Protein AF-A0A1H8AFN6-F1 (afdb_monomer_lite)

InterPro domains:
  IPR058979 LysC-like [PF23793] (2-59)

pLDDT: mean 86.42, std 15.54, range [42.28, 98.44]

Sequence (61 aa):
SVVTKVEKVRVPIAYLVECKQTVFNGKTYGDVIRFLITVIEERDICAKQINLIKEWQGESE

Foldseek 3Di:
DDDDDPPPPDDDPLLVDDQDDDDQPDDDPVSVVVVVVVVVVSVVVVVVSVVVVCVVVVVDD

Secondary structure (DSSP, 8-state):
------------GGGGSPPP-PPP---SHHHHHHHHHHHHHHHHHHHHHHHHHHHHHT---

Radius of gyration: 18.67 Å; chains: 1; bounding box: 43×23×52 Å

Structure (mmCIF, N/CA/C/O backbone):
data_AF-A0A1H8AFN6-F1
#
_entry.id   AF-A0A1H8AFN6-F1
#
loop_
_atom_site.group_PDB
_atom_site.id
_atom_site.type_symbol
_atom_site.label_atom_id
_atom_site.label_alt_id
_atom_site.label_comp_id
_atom_site.label_asym_id
_atom_site.label_entity_id
_atom_site.label_seq_id
_atom_site.pdbx_PDB_ins_code
_atom_site.Cartn_x
_atom_site.Cartn_y
_atom_site.Cartn_z
_atom_site.occupancy
_atom_site.B_iso_or_equiv
_atom_site.auth_seq_id
_atom_site.auth_comp_id
_atom_site.auth_asym_id
_atom_site.auth_atom_id
_atom_site.pdbx_PDB_model_num
ATOM 1 N N . SER A 1 1 ? -28.375 -17.693 37.268 1.00 42.28 1 SER A N 1
ATOM 2 C CA . SER A 1 1 ? -27.778 -17.691 35.919 1.00 42.28 1 SER A CA 1
ATOM 3 C C . SER A 1 1 ? -27.407 -16.266 35.563 1.00 42.28 1 SER A C 1
ATOM 5 O O . SER A 1 1 ? -28.306 -15.450 35.420 1.00 42.28 1 SER A O 1
ATOM 7 N N . VAL A 1 2 ? -26.117 -15.925 35.529 1.00 45.47 2 VAL A N 1
ATOM 8 C CA . VAL A 1 2 ? -25.674 -14.581 35.126 1.00 45.47 2 VAL A CA 1
ATOM 9 C C . VAL A 1 2 ? -25.625 -14.564 33.602 1.00 45.47 2 VAL A C 1
ATOM 11 O O . VAL A 1 2 ? -24.815 -15.263 33.004 1.00 45.47 2 VAL A O 1
ATOM 14 N N . VAL A 1 3 ? -26.550 -13.838 32.976 1.00 51.78 3 VAL A N 1
ATOM 15 C CA . VAL A 1 3 ? -26.568 -13.645 31.522 1.00 51.78 3 VAL A CA 1
ATOM 16 C C . VAL A 1 3 ? -25.685 -12.441 31.219 1.00 51.78 3 VAL A C 1
ATOM 18 O O . VAL A 1 3 ? -26.106 -11.297 31.376 1.00 51.78 3 VAL A O 1
ATOM 21 N N . THR A 1 4 ? -24.439 -12.687 30.826 1.00 55.91 4 THR A N 1
ATOM 22 C CA . THR A 1 4 ? -23.531 -11.636 30.363 1.00 55.91 4 THR A CA 1
ATOM 23 C C . THR A 1 4 ? -23.991 -11.182 28.979 1.00 55.91 4 THR A C 1
ATOM 25 O O . THR A 1 4 ? -23.891 -11.918 27.998 1.00 55.91 4 THR A O 1
ATOM 28 N N . LYS A 1 5 ? -24.553 -9.975 28.896 1.00 51.50 5 LYS A N 1
ATOM 29 C CA . LYS A 1 5 ? -24.952 -9.351 27.633 1.00 51.50 5 LYS A CA 1
ATOM 30 C C . LYS A 1 5 ? -23.672 -8.957 26.891 1.00 51.50 5 LYS A C 1
ATOM 32 O O . LYS A 1 5 ? -23.035 -7.975 27.249 1.00 51.50 5 LYS A O 1
ATOM 37 N N . VAL A 1 6 ? -23.260 -9.757 25.908 1.00 62.19 6 VAL A N 1
ATOM 38 C CA . VAL A 1 6 ? -22.119 -9.420 25.045 1.00 62.19 6 VAL A CA 1
ATOM 39 C C . VAL A 1 6 ? -22.544 -8.245 24.170 1.00 62.19 6 VAL A C 1
ATOM 41 O O . VAL A 1 6 ? -23.307 -8.405 23.216 1.00 62.19 6 VAL A O 1
ATOM 44 N N . GLU A 1 7 ? -22.104 -7.044 24.530 1.00 60.16 7 GLU A N 1
ATOM 45 C CA . GLU A 1 7 ? -22.297 -5.859 23.708 1.00 60.16 7 GLU A CA 1
ATOM 46 C C . GLU A 1 7 ? -21.407 -5.986 22.470 1.00 60.16 7 GLU A C 1
ATOM 48 O O . GLU A 1 7 ? -20.180 -5.940 22.535 1.00 60.16 7 GLU A O 1
ATOM 53 N N . LYS A 1 8 ? -22.039 -6.258 21.326 1.00 61.91 8 LYS A N 1
ATOM 54 C CA . LYS A 1 8 ? -21.348 -6.465 20.056 1.00 61.91 8 LYS A CA 1
ATOM 55 C C . LYS A 1 8 ? -20.840 -5.111 19.563 1.00 61.91 8 LYS A C 1
ATOM 57 O O . LYS A 1 8 ? -21.591 -4.370 18.929 1.00 61.91 8 LYS A O 1
ATOM 62 N N . VAL A 1 9 ? -19.584 -4.787 19.867 1.00 68.62 9 VAL A N 1
ATOM 63 C CA . VAL A 1 9 ? -18.932 -3.567 19.373 1.00 68.62 9 VAL A CA 1
ATOM 64 C C . VAL A 1 9 ? -18.999 -3.574 17.844 1.00 68.62 9 VAL A C 1
ATOM 66 O O . VAL A 1 9 ? -18.525 -4.500 17.183 1.00 68.62 9 VAL A O 1
ATOM 69 N N . ARG A 1 10 ? -19.669 -2.572 17.266 1.00 76.00 10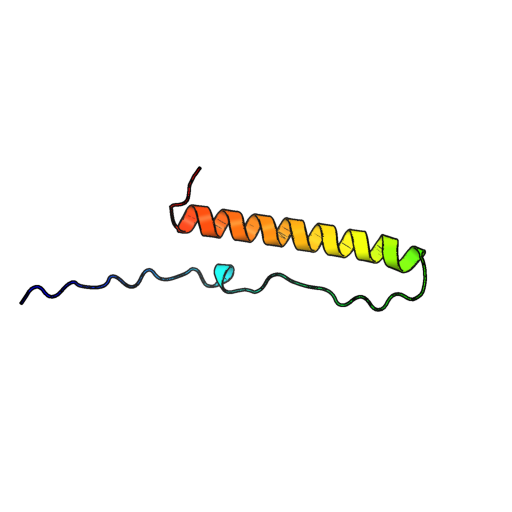 ARG A N 1
ATOM 70 C CA . ARG A 1 10 ? -19.823 -2.454 15.814 1.00 76.00 10 ARG A CA 1
ATOM 71 C C . ARG A 1 10 ? -18.530 -1.886 15.236 1.00 76.00 10 ARG A C 1
ATOM 73 O O . ARG A 1 10 ? -18.222 -0.721 15.465 1.00 76.00 10 ARG A O 1
ATOM 80 N N . VAL A 1 11 ? -17.806 -2.700 14.473 1.00 80.44 11 VAL A N 1
ATOM 81 C CA . VAL A 1 11 ? -16.595 -2.262 13.768 1.00 80.44 11 VAL A CA 1
ATOM 82 C C . VAL A 1 11 ? -16.981 -1.274 12.659 1.00 80.44 11 VAL A C 1
ATOM 84 O O . VAL A 1 11 ? -17.888 -1.574 11.873 1.00 80.44 11 VAL A O 1
ATOM 87 N N . PRO A 1 12 ? -16.332 -0.102 12.566 1.00 85.00 12 PRO A N 1
ATOM 88 C CA . PRO A 1 12 ? -16.457 0.770 11.405 1.00 85.00 12 PRO A CA 1
ATOM 89 C C . PRO A 1 12 ? -16.100 0.030 10.110 1.00 85.00 12 PRO A C 1
ATOM 91 O O . PRO A 1 12 ? -15.055 -0.605 10.019 1.00 85.00 12 PRO A O 1
ATOM 94 N N . ILE A 1 13 ? -16.945 0.141 9.080 1.00 82.06 13 ILE A N 1
AT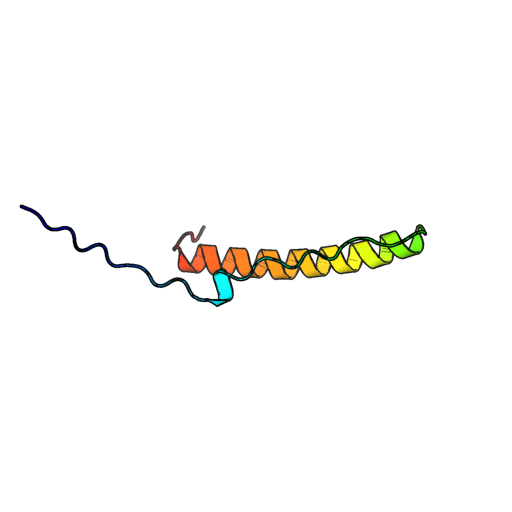OM 95 C CA . ILE A 1 13 ? -16.746 -0.564 7.796 1.00 82.06 13 ILE A CA 1
ATOM 96 C C . ILE A 1 13 ? -15.397 -0.199 7.158 1.00 82.06 13 ILE A C 1
ATOM 98 O O . ILE A 1 13 ? -14.754 -1.053 6.558 1.00 82.06 13 ILE A O 1
ATOM 102 N N . ALA A 1 14 ? -14.933 1.040 7.348 1.00 79.94 14 ALA A N 1
ATOM 103 C CA . ALA A 1 14 ? -13.635 1.505 6.862 1.00 79.94 14 ALA A CA 1
ATOM 104 C C . ALA A 1 14 ? -12.446 0.675 7.386 1.00 79.94 14 ALA A C 1
ATOM 106 O O . ALA A 1 14 ? -11.421 0.613 6.720 1.00 79.94 14 ALA A O 1
ATOM 107 N N . TYR A 1 15 ? -12.577 0.013 8.540 1.00 85.50 15 TYR A N 1
ATOM 108 C CA . TYR A 1 15 ? -11.525 -0.827 9.125 1.00 85.50 15 TYR A CA 1
ATOM 109 C C . TYR A 1 15 ? -11.516 -2.261 8.595 1.00 85.50 15 TYR A C 1
ATOM 111 O O . TYR A 1 15 ? -10.552 -2.983 8.822 1.00 85.50 15 TYR A O 1
ATOM 119 N N . LEU A 1 16 ? -12.568 -2.667 7.881 1.00 86.62 16 LEU A N 1
ATOM 120 C CA . LEU A 1 16 ? -12.664 -3.977 7.233 1.00 86.62 16 LEU A CA 1
ATOM 121 C C . LEU A 1 16 ? -12.099 -3.965 5.807 1.00 86.62 16 LEU A C 1
ATOM 123 O O . LEU A 1 16 ? -12.066 -5.003 5.153 1.00 86.62 16 LEU A O 1
ATOM 127 N N . VAL A 1 17 ? -11.698 -2.794 5.309 1.00 90.56 17 VAL A N 1
ATOM 128 C CA . VAL A 1 17 ? -11.090 -2.647 3.987 1.00 90.56 17 VAL A CA 1
ATOM 129 C C . VAL A 1 17 ? -9.653 -3.147 4.055 1.00 90.56 17 VAL A C 1
ATOM 131 O O . VAL A 1 17 ? -8.874 -2.690 4.889 1.00 90.56 17 VAL A O 1
ATOM 134 N N . GLU A 1 18 ? -9.294 -4.081 3.181 1.00 92.06 18 GLU A N 1
ATOM 135 C CA . GLU A 1 18 ? -7.918 -4.562 3.088 1.00 92.06 18 GLU A CA 1
ATOM 136 C C . GLU A 1 18 ? -6.987 -3.464 2.567 1.00 92.06 18 GLU A C 1
ATOM 138 O O . GLU A 1 18 ? -7.354 -2.657 1.706 1.00 92.06 18 GLU A O 1
ATOM 143 N N . CYS A 1 19 ? -5.753 -3.451 3.069 1.00 93.75 19 CYS A N 1
ATOM 144 C CA . CYS A 1 19 ? -4.738 -2.554 2.543 1.00 93.75 19 CYS A CA 1
ATOM 145 C C . CYS A 1 19 ? -4.451 -2.887 1.081 1.00 93.75 19 CYS A C 1
ATOM 147 O O . CYS A 1 19 ? -4.245 -4.044 0.714 1.00 93.75 19 CYS A O 1
ATOM 149 N N . LYS A 1 20 ? -4.407 -1.849 0.247 1.00 95.19 20 LYS A N 1
ATOM 150 C CA . LYS A 1 20 ? -4.100 -1.998 -1.171 1.00 95.19 20 LYS A CA 1
ATOM 151 C C . LYS A 1 20 ? -2.693 -2.577 -1.345 1.00 95.19 20 LYS A C 1
ATOM 153 O O . LYS A 1 20 ? -1.754 -2.122 -0.700 1.00 95.19 20 LYS A O 1
ATOM 158 N N . GLN A 1 21 ? -2.572 -3.557 -2.234 1.00 96.25 21 GLN A N 1
ATOM 159 C CA . GLN A 1 21 ? -1.299 -4.139 -2.642 1.00 96.25 21 GLN A CA 1
ATOM 160 C C . GLN A 1 21 ? -1.252 -4.198 -4.165 1.00 96.25 21 GLN A C 1
ATOM 162 O O . GLN A 1 21 ? -1.906 -5.038 -4.791 1.00 96.25 21 GLN A O 1
ATOM 167 N N . THR A 1 22 ? -0.510 -3.284 -4.781 1.00 97.38 22 THR A N 1
ATOM 168 C CA . THR A 1 22 ? -0.339 -3.302 -6.235 1.00 97.38 22 THR A CA 1
ATOM 169 C C . THR A 1 22 ? 0.612 -4.428 -6.644 1.00 97.38 22 THR A C 1
ATOM 171 O O . THR A 1 22 ? 1.689 -4.595 -6.080 1.00 97.38 22 THR A O 1
ATOM 174 N N . VAL A 1 23 ? 0.233 -5.202 -7.665 1.00 97.69 23 VAL A N 1
ATOM 175 C CA . VAL A 1 23 ? 1.087 -6.257 -8.231 1.00 97.69 23 VAL A CA 1
ATOM 176 C C . VAL A 1 23 ? 2.209 -5.637 -9.066 1.00 97.69 23 VAL A C 1
ATOM 178 O O . VAL A 1 23 ? 1.957 -4.810 -9.945 1.00 97.69 23 VAL A O 1
ATOM 181 N N . PHE A 1 24 ? 3.451 -6.068 -8.835 1.00 97.62 24 PHE A N 1
ATOM 182 C CA . PHE A 1 24 ? 4.587 -5.658 -9.656 1.00 97.62 24 PHE A CA 1
ATOM 183 C C . PHE A 1 24 ? 4.562 -6.342 -11.026 1.00 97.62 24 PHE A C 1
ATOM 185 O O . PHE A 1 24 ? 4.641 -7.563 -11.111 1.00 97.62 24 PHE A O 1
ATOM 192 N N . ASN A 1 25 ? 4.533 -5.546 -12.097 1.00 96.94 25 ASN A N 1
ATOM 193 C CA . ASN A 1 25 ? 4.606 -6.023 -13.486 1.00 96.94 25 ASN A CA 1
ATOM 194 C C . ASN A 1 25 ? 5.725 -5.333 -14.295 1.00 96.94 25 ASN A C 1
ATOM 196 O O . ASN A 1 25 ? 5.709 -5.336 -15.528 1.00 96.94 25 ASN A O 1
ATOM 200 N N . GLY A 1 26 ? 6.679 -4.699 -13.607 1.00 96.88 26 GLY A N 1
ATOM 201 C CA . GLY A 1 26 ? 7.804 -4.007 -14.230 1.00 96.88 26 GLY A CA 1
ATOM 202 C C . GLY A 1 26 ? 8.834 -4.967 -14.822 1.00 96.88 26 GLY A C 1
ATOM 203 O O . GLY A 1 26 ? 8.953 -6.115 -14.398 1.00 96.88 26 GLY A O 1
ATOM 204 N N . LYS A 1 27 ? 9.599 -4.493 -15.809 1.00 98.06 27 LYS A N 1
ATOM 205 C CA . LYS A 1 27 ? 10.633 -5.295 -16.492 1.00 98.06 27 LYS A CA 1
ATOM 206 C C . LYS A 1 27 ? 12.022 -4.678 -16.412 1.00 98.06 27 LYS A C 1
ATOM 208 O O . LYS A 1 27 ? 13.007 -5.335 -16.735 1.00 98.06 27 LYS A O 1
ATOM 213 N N . THR A 1 28 ? 12.108 -3.417 -16.009 1.00 98.44 28 THR A N 1
ATOM 214 C CA . THR A 1 28 ? 13.351 -2.655 -15.960 1.00 98.44 28 THR A CA 1
ATOM 215 C C . THR A 1 28 ? 13.649 -2.192 -14.543 1.00 98.44 28 THR A C 1
ATOM 217 O O . THR A 1 28 ? 12.760 -2.089 -13.699 1.00 98.44 28 THR A O 1
ATOM 220 N N . TYR A 1 29 ? 14.908 -1.831 -14.296 1.00 97.44 29 TYR A N 1
ATOM 221 C CA . TYR A 1 29 ? 15.294 -1.183 -13.044 1.00 97.44 29 TYR A CA 1
ATOM 222 C C . TYR A 1 29 ? 14.486 0.103 -12.791 1.00 97.44 29 TYR A C 1
ATOM 224 O O . TYR A 1 29 ? 14.067 0.363 -11.668 1.00 97.44 29 TYR A O 1
ATOM 232 N N . GLY A 1 30 ? 14.189 0.876 -13.842 1.00 98.25 30 GLY A N 1
ATOM 233 C CA . GLY A 1 30 ? 13.346 2.069 -13.732 1.00 98.25 30 GLY A CA 1
ATOM 234 C C . GLY A 1 30 ? 11.922 1.757 -13.263 1.00 98.25 30 GLY A C 1
ATOM 235 O O . GLY A 1 30 ? 11.365 2.512 -12.466 1.00 98.25 30 GLY A O 1
ATOM 236 N N . ASP A 1 31 ? 11.353 0.628 -13.691 1.00 98.38 31 ASP A N 1
ATOM 237 C CA . ASP A 1 31 ? 10.032 0.188 -13.230 1.00 98.38 31 ASP A CA 1
ATOM 238 C C . ASP A 1 31 ? 10.052 -0.204 -11.752 1.00 98.38 31 ASP A C 1
ATOM 240 O O . ASP A 1 31 ? 9.091 0.076 -11.041 1.00 98.38 31 ASP A O 1
ATOM 244 N N . VAL A 1 32 ? 11.150 -0.801 -11.272 1.00 98.19 32 VAL A N 1
ATOM 245 C CA . VAL A 1 32 ? 11.332 -1.124 -9.847 1.00 98.19 32 VAL A CA 1
ATOM 246 C C . VAL A 1 32 ? 11.319 0.147 -9.004 1.00 98.19 32 VAL A C 1
ATOM 248 O O . VAL A 1 32 ? 10.617 0.194 -7.998 1.00 98.19 32 VAL A O 1
ATOM 251 N N . ILE A 1 33 ? 12.036 1.196 -9.420 1.00 98.25 33 ILE A N 1
ATOM 252 C CA . ILE A 1 33 ? 12.058 2.470 -8.684 1.00 98.25 33 ILE A CA 1
ATOM 253 C C . ILE A 1 33 ? 10.665 3.107 -8.638 1.00 98.25 33 ILE A C 1
ATOM 255 O O . ILE A 1 33 ? 10.240 3.577 -7.586 1.00 98.25 33 ILE A O 1
ATOM 259 N N . ARG A 1 34 ? 9.922 3.089 -9.750 1.00 98.06 34 ARG A N 1
ATOM 260 C CA . ARG A 1 34 ? 8.545 3.613 -9.779 1.00 98.06 34 ARG A CA 1
ATOM 261 C C . ARG A 1 34 ? 7.604 2.791 -8.908 1.00 98.06 34 ARG A C 1
ATOM 263 O O . ARG A 1 34 ? 6.815 3.357 -8.161 1.00 98.06 34 ARG A O 1
ATOM 270 N N . PHE A 1 35 ? 7.713 1.469 -8.977 1.00 98.38 35 PHE A N 1
ATOM 271 C CA . PHE A 1 35 ? 6.911 0.572 -8.158 1.00 98.38 35 PHE A CA 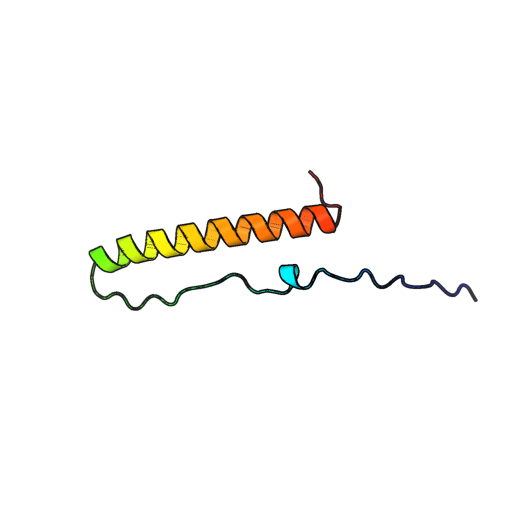1
ATOM 272 C C . PHE A 1 35 ? 7.214 0.728 -6.665 1.00 98.38 35 PHE A C 1
ATOM 274 O O . PHE A 1 35 ? 6.297 0.692 -5.850 1.00 98.38 35 PHE A O 1
ATOM 281 N N . LEU A 1 36 ? 8.474 0.975 -6.300 1.00 98.25 36 LEU A N 1
ATOM 282 C CA . LEU A 1 36 ? 8.857 1.256 -4.919 1.00 98.25 36 LEU A CA 1
ATOM 283 C C . LEU A 1 36 ? 8.121 2.483 -4.366 1.00 98.25 36 LEU A C 1
ATOM 285 O O . LEU A 1 36 ? 7.651 2.435 -3.234 1.00 98.25 36 LEU A O 1
ATOM 289 N N . ILE A 1 37 ? 7.971 3.547 -5.162 1.00 98.06 37 ILE A N 1
ATOM 290 C CA . ILE A 1 37 ? 7.189 4.731 -4.766 1.00 98.06 37 ILE A CA 1
ATOM 291 C C . ILE A 1 37 ? 5.732 4.334 -4.492 1.00 98.06 37 ILE A C 1
ATOM 293 O O . ILE A 1 37 ? 5.206 4.665 -3.434 1.00 98.06 37 ILE A O 1
ATOM 297 N N . THR A 1 38 ? 5.113 3.549 -5.381 1.00 98.00 38 THR A N 1
ATOM 298 C CA . THR A 1 38 ? 3.742 3.043 -5.184 1.00 98.00 38 THR A CA 1
ATOM 299 C C . THR A 1 38 ? 3.599 2.243 -3.889 1.00 98.00 38 THR A C 1
ATOM 301 O O . THR A 1 38 ? 2.672 2.480 -3.122 1.00 98.00 38 THR A O 1
ATOM 304 N N . VAL A 1 39 ? 4.525 1.324 -3.604 1.00 98.00 39 VAL A N 1
ATOM 305 C CA . VAL A 1 39 ? 4.475 0.502 -2.382 1.00 98.00 39 VAL A CA 1
ATOM 306 C C . VAL A 1 39 ? 4.674 1.348 -1.120 1.00 98.00 39 VAL A C 1
ATOM 308 O O . VAL A 1 39 ? 4.052 1.068 -0.097 1.00 98.00 39 VAL A O 1
ATOM 311 N N . ILE A 1 40 ? 5.507 2.394 -1.173 1.00 98.31 40 ILE A N 1
ATOM 312 C CA . ILE A 1 40 ? 5.679 3.337 -0.057 1.00 98.31 40 ILE A CA 1
ATOM 313 C C . ILE A 1 40 ? 4.368 4.081 0.226 1.00 98.31 40 ILE A C 1
ATOM 315 O O . ILE A 1 40 ? 3.942 4.135 1.378 1.00 98.31 40 ILE A O 1
ATOM 319 N N . GLU A 1 41 ? 3.699 4.590 -0.808 1.00 98.00 41 GLU A N 1
ATOM 320 C CA . GLU A 1 41 ? 2.406 5.272 -0.665 1.00 98.00 41 GLU A CA 1
ATOM 321 C C . GLU A 1 41 ? 1.325 4.336 -0.099 1.00 98.00 41 GLU A C 1
ATOM 323 O O . GLU A 1 41 ? 0.590 4.705 0.821 1.00 98.00 41 GLU A O 1
ATOM 328 N N . GLU A 1 42 ? 1.252 3.100 -0.601 1.00 97.94 42 GLU A N 1
ATOM 329 C CA . GLU A 1 42 ? 0.318 2.081 -0.107 1.00 97.94 42 GLU A CA 1
ATOM 330 C C . GLU A 1 42 ? 0.577 1.725 1.361 1.00 97.94 42 GLU A C 1
ATOM 332 O O . GLU A 1 42 ? -0.365 1.647 2.159 1.00 97.94 42 GLU A O 1
ATOM 337 N N . ARG A 1 43 ? 1.852 1.576 1.741 1.00 97.50 43 ARG A N 1
ATOM 338 C CA . ARG A 1 43 ? 2.268 1.334 3.125 1.00 97.50 43 ARG A CA 1
ATOM 339 C C . ARG A 1 43 ? 1.826 2.469 4.042 1.00 97.50 43 ARG A C 1
ATOM 341 O O . ARG A 1 43 ? 1.296 2.190 5.114 1.00 97.50 43 ARG A O 1
ATOM 348 N N . ASP A 1 44 ? 2.039 3.720 3.651 1.00 97.62 44 ASP A N 1
ATOM 349 C CA . ASP A 1 44 ? 1.748 4.873 4.510 1.00 97.62 44 ASP A CA 1
ATOM 350 C C . ASP A 1 44 ? 0.238 5.023 4.761 1.00 97.62 44 ASP A C 1
ATOM 352 O O . ASP A 1 44 ? -0.192 5.281 5.890 1.00 97.62 44 ASP A O 1
ATOM 356 N N . ILE A 1 45 ? -0.587 4.764 3.740 1.00 95.00 45 ILE A N 1
ATOM 357 C CA . ILE A 1 45 ? -2.051 4.721 3.876 1.00 95.00 45 ILE A CA 1
ATOM 358 C C . ILE A 1 45 ? -2.477 3.573 4.800 1.00 95.00 45 ILE A C 1
ATOM 360 O O . ILE A 1 45 ? -3.280 3.782 5.714 1.00 95.00 45 ILE A O 1
ATOM 364 N N . CYS A 1 46 ? -1.919 2.377 4.598 1.00 95.19 46 CYS A N 1
ATOM 365 C CA . CYS A 1 46 ? -2.217 1.206 5.420 1.00 95.19 46 CYS A CA 1
ATOM 366 C C . CYS A 1 46 ? -1.831 1.422 6.892 1.00 95.19 46 CYS A C 1
ATOM 368 O O . CYS A 1 46 ? -2.618 1.140 7.796 1.00 95.19 46 CYS A O 1
ATOM 370 N N . ALA A 1 47 ? -0.650 1.990 7.148 1.00 95.62 47 ALA A N 1
ATOM 371 C CA . ALA A 1 47 ? -0.179 2.299 8.493 1.00 95.62 47 ALA A CA 1
ATOM 372 C C . ALA A 1 47 ? -1.125 3.272 9.214 1.00 95.62 47 ALA A C 1
ATOM 374 O O . ALA A 1 47 ? -1.468 3.057 10.377 1.00 95.62 47 ALA A O 1
ATOM 375 N N . LYS A 1 48 ? -1.624 4.298 8.509 1.00 93.38 48 LYS A N 1
ATOM 376 C CA . LYS A 1 48 ? -2.632 5.216 9.054 1.00 93.38 48 LYS A CA 1
ATOM 377 C C . LYS A 1 48 ? -3.928 4.490 9.429 1.00 93.38 48 LYS A C 1
ATOM 379 O O . LYS A 1 48 ? -4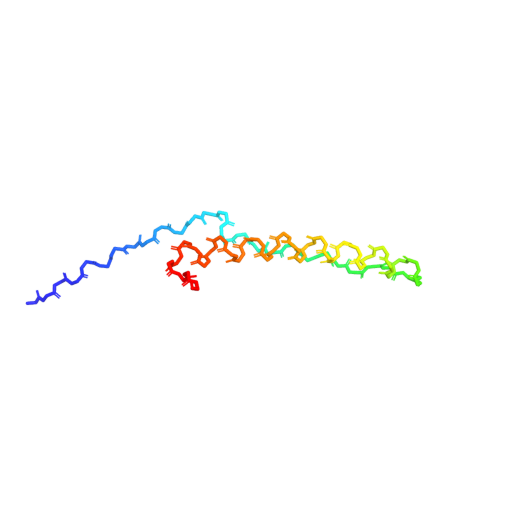.488 4.771 10.485 1.00 93.38 48 LYS A O 1
ATOM 384 N N . GLN A 1 49 ? -4.397 3.559 8.599 1.00 92.88 49 GLN A N 1
ATOM 385 C CA . GLN A 1 49 ? -5.587 2.761 8.903 1.00 92.88 49 GLN A CA 1
ATOM 386 C C . GLN A 1 49 ? -5.383 1.891 10.152 1.00 92.88 49 GLN A C 1
ATOM 388 O O . GLN A 1 49 ? -6.263 1.854 11.008 1.00 92.88 49 GLN A O 1
ATOM 393 N N . ILE A 1 50 ? -4.219 1.248 10.295 1.00 92.44 50 ILE A N 1
ATOM 394 C CA . ILE A 1 50 ? -3.877 0.448 11.482 1.00 92.44 50 ILE A CA 1
ATOM 395 C C . ILE A 1 50 ? -3.888 1.311 12.747 1.00 92.44 50 ILE A C 1
ATOM 397 O O . ILE A 1 50 ? -4.435 0.887 13.761 1.00 92.44 50 ILE A O 1
ATOM 401 N N . ASN A 1 51 ? -3.334 2.523 12.694 1.00 93.12 51 ASN A N 1
ATOM 402 C CA . ASN A 1 51 ? -3.345 3.426 13.847 1.00 93.12 51 ASN A CA 1
ATOM 403 C C . ASN A 1 51 ? -4.776 3.784 14.274 1.00 93.12 51 ASN A C 1
ATOM 405 O O . ASN A 1 51 ? -5.102 3.670 15.450 1.00 93.12 51 ASN A O 1
ATOM 409 N N . LEU A 1 52 ? -5.658 4.106 13.322 1.00 90.50 52 LEU A N 1
ATOM 410 C CA . LEU A 1 52 ? -7.072 4.382 13.610 1.00 90.50 52 LEU A CA 1
ATOM 411 C C . LEU A 1 52 ? -7.807 3.168 14.207 1.00 90.50 52 LEU A C 1
ATOM 413 O O . LEU A 1 52 ? -8.710 3.325 15.031 1.00 90.50 52 LEU A O 1
ATOM 417 N N . ILE A 1 53 ? -7.429 1.952 13.798 1.00 91.19 53 ILE A N 1
ATOM 418 C CA . ILE A 1 53 ? -7.961 0.709 14.370 1.00 91.19 53 ILE A CA 1
ATOM 419 C C . ILE A 1 53 ? -7.503 0.551 15.821 1.00 91.19 53 ILE A C 1
ATOM 421 O O . ILE A 1 53 ? -8.345 0.318 16.683 1.00 91.19 53 ILE A O 1
ATOM 425 N N . LYS A 1 54 ? -6.208 0.733 16.103 1.00 91.06 54 LYS A N 1
ATOM 426 C CA . LYS A 1 54 ? -5.658 0.664 17.466 1.00 91.06 54 LYS A CA 1
ATOM 427 C C . LYS A 1 54 ? -6.310 1.684 18.397 1.00 91.06 54 LYS A C 1
ATOM 429 O O . LYS A 1 54 ? -6.777 1.322 19.474 1.00 91.06 54 LYS A O 1
ATOM 434 N N . GLU A 1 55 ? -6.439 2.930 17.936 1.00 89.50 55 GLU 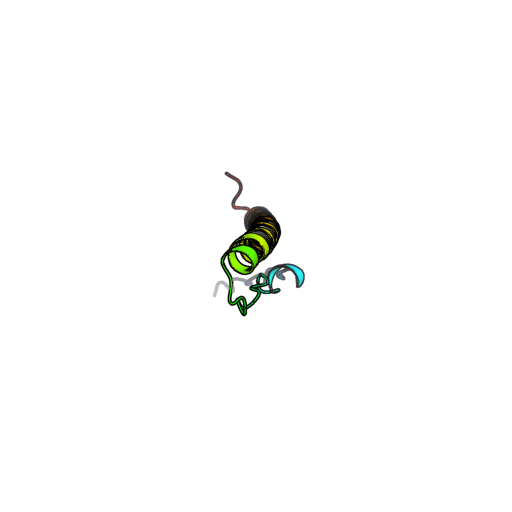A N 1
ATOM 435 C CA . GLU A 1 55 ? -7.158 3.990 18.651 1.00 89.50 55 GLU A CA 1
ATOM 436 C C . GLU A 1 55 ? -8.604 3.574 18.964 1.00 89.50 55 GLU A C 1
ATOM 438 O O . GLU A 1 55 ? -9.066 3.728 20.094 1.00 89.50 55 GLU A O 1
ATOM 443 N N . TRP A 1 56 ? -9.317 2.989 17.994 1.00 87.56 56 TRP A N 1
ATOM 444 C CA . TRP A 1 56 ? -10.678 2.482 18.200 1.00 87.56 56 TRP A CA 1
ATOM 445 C C . TRP A 1 56 ? -10.747 1.306 19.185 1.00 87.56 56 TRP A C 1
ATOM 447 O O . TRP A 1 56 ? -11.714 1.206 19.941 1.00 87.56 56 TRP A O 1
ATOM 457 N N . GLN A 1 57 ? -9.735 0.435 19.208 1.00 87.50 57 GLN A N 1
ATOM 458 C CA . GLN A 1 57 ? -9.635 -0.663 20.176 1.00 87.50 57 GLN A CA 1
ATOM 459 C C . GLN A 1 57 ? -9.282 -0.180 21.591 1.00 87.50 57 GLN A C 1
ATOM 461 O O . GLN A 1 57 ? -9.331 -0.975 22.528 1.00 87.50 57 GLN A O 1
ATOM 466 N N . GLY A 1 58 ? -8.955 1.105 21.764 1.00 86.44 58 GLY A N 1
ATOM 467 C CA . GLY A 1 58 ? -8.431 1.628 23.024 1.00 86.44 58 GLY A CA 1
ATOM 468 C C . GLY A 1 58 ? -7.000 1.163 23.304 1.00 86.44 58 GLY A C 1
ATOM 469 O O . GLY A 1 58 ? -6.536 1.268 24.436 1.00 86.44 58 GLY A O 1
ATOM 470 N N . GLU A 1 59 ? -6.301 0.657 22.285 1.00 77.12 59 GLU A N 1
ATOM 471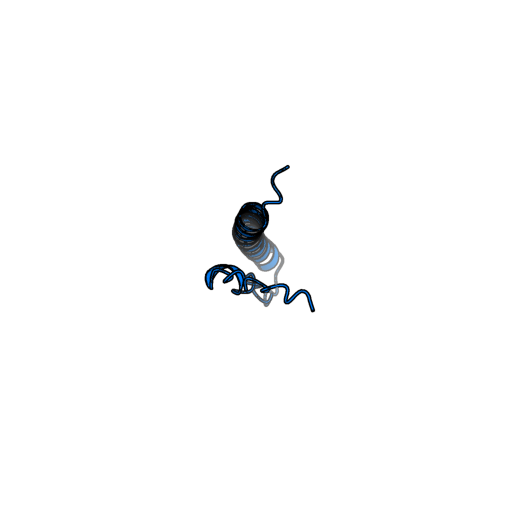 C CA . GLU A 1 59 ? -4.867 0.379 22.312 1.00 77.12 59 GLU A CA 1
ATOM 472 C C . GLU A 1 59 ? -4.117 1.693 22.035 1.00 77.12 59 GLU A C 1
ATOM 474 O O . GLU A 1 59 ? -3.515 1.881 20.978 1.00 77.12 59 GLU A O 1
ATOM 479 N N . SER A 1 60 ? -4.222 2.655 22.953 1.00 61.28 60 SER A N 1
ATOM 480 C CA . SER A 1 60 ? -3.336 3.823 22.967 1.00 61.28 60 SER A CA 1
ATOM 481 C C . SER A 1 60 ? -2.053 3.462 23.714 1.00 61.28 60 SER A C 1
ATOM 483 O O . SER A 1 60 ? -2.138 2.887 24.799 1.00 61.28 60 SER A O 1
ATOM 485 N N . GLU A 1 61 ? -0.897 3.787 23.135 1.00 57.25 61 GLU A N 1
ATOM 486 C CA . GLU A 1 61 ? 0.410 3.674 23.803 1.00 57.25 61 GLU A CA 1
ATOM 487 C C . GLU A 1 61 ? 0.507 4.561 25.054 1.00 57.25 61 GLU A C 1
ATOM 489 O O . GLU A 1 61 ? -0.034 5.694 25.023 1.00 57.25 61 GLU A O 1
#

Organism: NCBI:txid97481